Protein AF-A0AAD9ITV1-F1 (afdb_monomer)

Structure (mmCIF, N/CA/C/O backbone):
data_AF-A0AAD9ITV1-F1
#
_entry.id   AF-A0AAD9ITV1-F1
#
loop_
_atom_site.group_PDB
_atom_site.id
_atom_site.type_symbol
_atom_site.label_atom_id
_atom_site.label_alt_id
_atom_site.label_comp_id
_atom_site.label_asym_id
_atom_site.label_entity_id
_atom_site.label_seq_id
_atom_site.pdbx_PDB_ins_code
_atom_site.Cartn_x
_atom_site.Cartn_y
_atom_site.Cartn_z
_atom_site.occupancy
_atom_site.B_iso_or_equiv
_atom_site.auth_seq_id
_atom_site.auth_comp_id
_atom_site.auth_asym_id
_atom_site.auth_atom_id
_atom_site.pdbx_PDB_model_num
ATOM 1 N N . MET A 1 1 ? -26.800 6.366 21.618 1.00 55.34 1 MET A N 1
ATOM 2 C CA . MET A 1 1 ? -26.127 7.602 21.166 1.00 55.34 1 MET A CA 1
ATOM 3 C C . MET A 1 1 ? -24.604 7.485 21.135 1.00 55.34 1 MET A C 1
ATOM 5 O O . MET A 1 1 ? -24.101 7.307 20.043 1.00 55.34 1 MET A O 1
ATOM 9 N N . MET A 1 2 ? -23.843 7.473 22.246 1.00 54.88 2 MET A N 1
ATOM 10 C CA . MET A 1 2 ? -22.361 7.340 22.154 1.00 54.88 2 MET A CA 1
ATOM 11 C 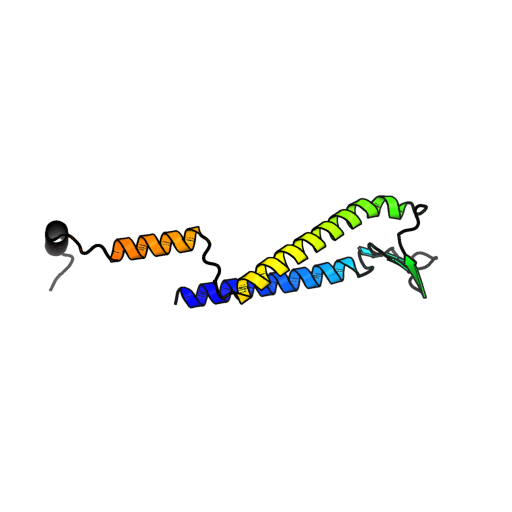C . MET A 1 2 ? -21.859 5.994 21.581 1.00 54.88 2 MET A C 1
ATOM 13 O O . MET A 1 2 ? -20.776 5.929 21.007 1.00 54.88 2 MET A O 1
ATOM 17 N N . ARG A 1 3 ? -22.630 4.908 21.725 1.00 60.66 3 ARG A N 1
ATOM 18 C CA . ARG A 1 3 ? -22.270 3.578 21.197 1.00 60.66 3 ARG A CA 1
ATOM 19 C C . ARG A 1 3 ? -22.352 3.517 19.664 1.00 60.66 3 ARG A C 1
ATOM 21 O O . ARG A 1 3 ? -21.511 2.880 19.040 1.00 60.66 3 ARG A O 1
ATOM 28 N N . ASP A 1 4 ? -23.307 4.234 19.080 1.00 68.38 4 ASP A N 1
ATOM 29 C CA . ASP A 1 4 ? -23.593 4.211 17.642 1.00 68.38 4 ASP A CA 1
ATOM 30 C C . ASP A 1 4 ? -22.543 5.013 16.859 1.00 68.38 4 ASP A C 1
ATOM 32 O O . ASP A 1 4 ? -22.056 4.571 15.823 1.00 68.38 4 ASP A O 1
ATOM 36 N N . THR A 1 5 ? -22.095 6.149 17.406 1.00 72.50 5 THR A N 1
ATOM 37 C CA . THR A 1 5 ? -21.046 6.982 16.794 1.00 72.50 5 THR A CA 1
ATOM 38 C C . THR A 1 5 ? -19.692 6.269 16.748 1.00 72.50 5 THR A C 1
ATOM 40 O O . THR A 1 5 ? -19.003 6.322 15.733 1.00 72.50 5 THR A O 1
ATOM 43 N N . ASN A 1 6 ? -19.327 5.547 17.813 1.00 70.44 6 ASN A N 1
ATOM 44 C CA . ASN A 1 6 ? -18.085 4.765 17.850 1.00 70.44 6 ASN A CA 1
ATOM 45 C C . ASN A 1 6 ? -18.111 3.590 16.866 1.00 70.44 6 ASN A C 1
ATOM 47 O O . ASN A 1 6 ? -17.089 3.267 16.266 1.00 70.44 6 ASN A O 1
ATOM 51 N N . LEU A 1 7 ? -19.274 2.961 16.676 1.00 74.75 7 LEU A N 1
ATOM 52 C CA . LEU A 1 7 ? -19.431 1.895 15.694 1.00 74.75 7 LEU A CA 1
ATOM 53 C C . LEU A 1 7 ? -19.199 2.433 14.275 1.00 74.75 7 LEU A C 1
ATOM 55 O O . LEU A 1 7 ? -18.398 1.868 13.535 1.00 74.75 7 LEU A O 1
ATOM 59 N N . ILE A 1 8 ? -19.829 3.559 13.932 1.00 79.12 8 ILE A N 1
ATOM 60 C CA . ILE A 1 8 ? -19.685 4.201 12.617 1.00 79.12 8 ILE A CA 1
ATOM 61 C C . ILE A 1 8 ? -18.226 4.592 12.342 1.00 79.12 8 ILE A C 1
ATOM 63 O O . ILE A 1 8 ? -17.725 4.315 11.256 1.00 79.12 8 ILE A O 1
ATOM 67 N N . LEU A 1 9 ? -17.529 5.178 13.323 1.00 80.38 9 LEU A N 1
ATOM 68 C CA . LEU A 1 9 ? -16.116 5.559 13.187 1.00 80.38 9 LEU A CA 1
ATOM 69 C C . LEU A 1 9 ? -15.187 4.351 12.976 1.00 80.38 9 LEU A C 1
ATOM 71 O O . LEU A 1 9 ? -14.248 4.425 12.185 1.00 80.38 9 LEU A O 1
ATOM 75 N N . ASN A 1 10 ? -15.450 3.226 13.645 1.00 78.75 10 ASN A N 1
ATOM 76 C CA . ASN A 1 10 ? -14.654 2.010 13.463 1.00 78.75 10 ASN A CA 1
ATOM 77 C C . ASN A 1 10 ? -14.864 1.398 12.074 1.00 78.75 10 ASN A C 1
ATOM 79 O O . ASN A 1 10 ? -13.897 1.000 11.426 1.00 78.75 10 ASN A O 1
ATOM 83 N N . TRP A 1 11 ? -16.110 1.360 11.594 1.00 80.81 11 TRP A N 1
ATOM 84 C CA . TRP A 1 11 ? -16.421 0.863 10.253 1.00 80.81 11 TRP A CA 1
ATOM 85 C C . TRP A 1 11 ? -15.856 1.757 9.152 1.00 80.81 11 TRP A C 1
ATOM 87 O O . TRP A 1 11 ? -15.297 1.243 8.186 1.00 80.81 11 TRP A O 1
ATOM 97 N N . SER A 1 12 ? -15.944 3.083 9.290 1.00 85.75 12 SER A N 1
ATOM 98 C CA . SER A 1 12 ? -15.371 3.998 8.299 1.00 85.75 12 SER A CA 1
ATOM 99 C C . SER A 1 12 ? -13.845 3.903 8.259 1.00 85.75 12 SER A C 1
ATOM 101 O O . SER A 1 12 ? -13.273 3.801 7.176 1.00 85.75 12 SER A O 1
ATOM 103 N N . SER A 1 13 ? -13.187 3.832 9.420 1.00 84.00 13 SER A N 1
ATOM 104 C CA . SER A 1 13 ? -11.742 3.593 9.512 1.00 84.00 13 SER A CA 1
ATOM 105 C C . SER A 1 13 ? -11.337 2.268 8.855 1.00 84.00 13 SER A C 1
ATOM 107 O O . SER A 1 13 ? -10.367 2.225 8.094 1.00 84.00 13 SER A O 1
ATOM 109 N N . TYR A 1 14 ? -12.104 1.197 9.088 1.00 81.94 14 TYR A N 1
ATOM 110 C CA . TYR A 1 14 ? -11.867 -0.107 8.468 1.00 81.94 14 TYR A CA 1
ATOM 111 C C . TYR A 1 14 ? -11.982 -0.054 6.941 1.00 81.94 14 TYR A C 1
ATOM 113 O O . TYR A 1 14 ? -11.102 -0.549 6.239 1.00 81.94 14 TYR A O 1
ATOM 121 N N . LEU A 1 15 ? -13.025 0.594 6.416 1.00 87.31 15 LEU A N 1
ATOM 122 C CA . LEU A 1 15 ? -13.212 0.762 4.974 1.00 87.31 15 LEU A CA 1
ATOM 123 C C . LEU A 1 15 ? -12.070 1.559 4.339 1.00 87.31 15 LEU A C 1
ATOM 125 O O . LEU A 1 15 ? -11.580 1.179 3.277 1.00 87.31 15 LEU A O 1
ATOM 129 N N . ILE A 1 16 ? -11.592 2.614 5.003 1.00 88.50 16 ILE A N 1
ATOM 130 C CA . ILE A 1 16 ? -10.432 3.383 4.537 1.00 88.50 16 ILE A CA 1
ATOM 131 C C . ILE A 1 16 ? -9.184 2.491 4.480 1.00 88.50 16 ILE A C 1
ATOM 133 O O . ILE A 1 16 ? -8.479 2.508 3.475 1.00 88.50 16 ILE A O 1
ATOM 137 N N . HIS A 1 17 ? -8.936 1.657 5.496 1.00 84.25 17 HIS A N 1
ATOM 138 C CA . HIS A 1 17 ? -7.812 0.713 5.477 1.00 84.25 17 HIS A CA 1
ATOM 139 C C . HIS A 1 17 ? -7.929 -0.313 4.342 1.00 84.25 17 HIS A C 1
ATOM 141 O O . HIS A 1 17 ? -6.931 -0.599 3.682 1.00 84.25 17 HIS A O 1
ATOM 147 N N . CYS A 1 18 ? -9.135 -0.822 4.068 1.00 87.44 18 CYS A N 1
ATOM 148 C CA . CYS A 1 18 ? -9.377 -1.716 2.933 1.00 87.44 18 CYS A CA 1
ATOM 149 C C . CYS A 1 18 ? -9.026 -1.035 1.605 1.00 87.44 18 CYS A C 1
ATOM 151 O O . CYS A 1 18 ? -8.325 -1.612 0.776 1.00 87.44 18 CYS A O 1
ATOM 153 N N . LEU A 1 19 ? -9.490 0.203 1.409 1.00 91.62 19 LEU A N 1
ATOM 154 C CA . LEU A 1 19 ? -9.231 0.968 0.190 1.00 91.62 19 LEU A CA 1
ATOM 155 C C . LEU A 1 19 ? -7.738 1.251 0.005 1.00 91.62 19 LEU A C 1
ATOM 157 O O . LEU A 1 19 ? -7.217 1.054 -1.091 1.00 91.6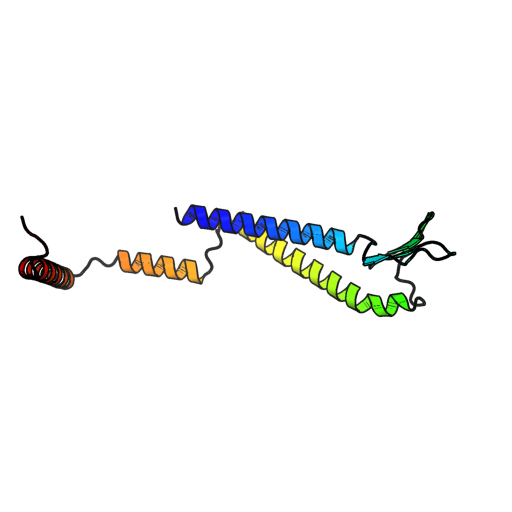2 19 LEU A O 1
ATOM 161 N N . VAL A 1 20 ? -7.040 1.649 1.072 1.00 89.56 20 VAL A N 1
ATOM 162 C CA . VAL A 1 20 ? -5.589 1.886 1.039 1.00 89.56 20 VAL A CA 1
ATOM 163 C C . VAL A 1 20 ? -4.836 0.606 0.680 1.00 89.56 20 VAL A C 1
ATOM 165 O O . VAL A 1 20 ? -3.954 0.650 -0.174 1.00 89.56 20 VAL A O 1
ATOM 168 N N . LEU A 1 21 ? -5.205 -0.538 1.265 1.00 88.88 21 LEU A N 1
ATOM 169 C CA . LEU A 1 21 ? -4.587 -1.826 0.946 1.00 88.88 21 LEU A CA 1
ATOM 170 C C . LEU A 1 21 ? -4.772 -2.188 -0.534 1.00 88.88 21 LEU A C 1
ATOM 172 O O . LEU A 1 21 ? -3.808 -2.556 -1.202 1.00 88.88 21 LEU A O 1
ATOM 176 N N . VAL A 1 22 ? -5.991 -2.041 -1.060 1.00 90.94 22 VAL A N 1
ATOM 177 C CA . VAL A 1 22 ? -6.294 -2.304 -2.474 1.00 90.94 22 VAL A CA 1
ATOM 178 C C . VAL A 1 22 ? -5.473 -1.385 -3.379 1.00 90.94 22 VAL A C 1
ATOM 180 O O . VAL A 1 22 ? -4.810 -1.867 -4.295 1.00 90.94 22 VAL A O 1
ATOM 183 N N . MET A 1 23 ? -5.447 -0.080 -3.101 1.00 90.12 23 MET A N 1
ATOM 184 C CA . MET A 1 23 ? -4.651 0.883 -3.869 1.00 90.12 23 MET A CA 1
ATOM 185 C C . MET A 1 23 ? -3.152 0.573 -3.830 1.00 90.12 23 MET A C 1
ATOM 187 O O . MET A 1 23 ? -2.473 0.708 -4.848 1.00 90.12 23 MET A O 1
ATOM 191 N N . LEU A 1 24 ? -2.635 0.123 -2.686 1.00 88.50 24 LEU A N 1
ATOM 192 C CA . LEU A 1 24 ? -1.228 -0.228 -2.529 1.00 88.50 24 LEU A CA 1
ATOM 193 C C . LEU A 1 24 ? -0.875 -1.492 -3.322 1.00 88.50 24 LEU A C 1
ATOM 195 O O . LEU A 1 24 ? 0.159 -1.508 -3.983 1.00 88.50 24 LEU A O 1
ATOM 199 N N . ILE A 1 25 ? -1.752 -2.502 -3.340 1.00 89.50 25 ILE A N 1
ATOM 200 C CA . ILE A 1 25 ? -1.591 -3.696 -4.186 1.00 89.50 25 ILE A CA 1
ATOM 201 C C . ILE A 1 25 ? -1.618 -3.318 -5.671 1.00 89.50 25 ILE A C 1
ATOM 203 O O . ILE A 1 25 ? -0.743 -3.738 -6.426 1.00 89.50 25 ILE A O 1
ATOM 207 N N . PHE A 1 26 ? -2.577 -2.489 -6.096 1.00 89.31 26 PHE A N 1
ATOM 208 C CA . PHE A 1 26 ? -2.634 -2.010 -7.479 1.00 89.31 26 PHE A CA 1
ATOM 209 C C . PHE A 1 26 ? -1.363 -1.251 -7.866 1.00 89.31 26 PHE A C 1
ATOM 211 O O . PHE A 1 26 ? -0.769 -1.552 -8.898 1.00 89.31 26 PHE A O 1
ATOM 218 N N . SER A 1 27 ? -0.910 -0.318 -7.028 1.00 87.50 27 SER A N 1
ATOM 219 C CA . SER A 1 27 ? 0.325 0.434 -7.261 1.00 87.50 27 SER A CA 1
ATOM 220 C C . SER A 1 27 ? 1.548 -0.488 -7.326 1.00 87.50 27 SER A C 1
ATOM 222 O O . SER A 1 27 ? 2.382 -0.348 -8.214 1.00 87.50 27 SER A O 1
ATOM 224 N N . PHE A 1 28 ? 1.630 -1.491 -6.449 1.00 86.81 28 PHE A N 1
ATOM 225 C CA . PHE A 1 28 ? 2.722 -2.463 -6.433 1.00 86.81 28 PHE A CA 1
ATOM 226 C C . PHE A 1 28 ? 2.791 -3.312 -7.710 1.00 86.81 28 PHE A C 1
ATOM 228 O O . PHE A 1 28 ? 3.885 -3.578 -8.202 1.00 86.81 28 PHE A O 1
ATOM 235 N N . CYS A 1 29 ? 1.643 -3.732 -8.249 1.00 84.81 29 CYS A N 1
ATOM 236 C CA . CYS A 1 29 ? 1.575 -4.623 -9.409 1.00 84.81 29 CYS A CA 1
ATOM 237 C C . CYS A 1 29 ? 1.633 -3.892 -10.757 1.00 84.81 29 CYS A C 1
ATOM 239 O O . CYS A 1 29 ? 2.041 -4.484 -11.756 1.00 84.81 29 CYS A O 1
ATOM 241 N N . MET A 1 30 ? 1.191 -2.635 -10.815 1.00 82.56 30 MET A N 1
ATOM 242 C CA . MET A 1 30 ? 1.020 -1.933 -12.083 1.00 82.56 30 MET A CA 1
ATOM 243 C C . MET A 1 30 ? 2.322 -1.306 -12.598 1.00 82.56 30 MET A C 1
ATOM 245 O O . MET A 1 30 ? 3.057 -0.676 -11.833 1.00 82.56 30 MET A O 1
ATOM 249 N N . PRO A 1 31 ? 2.601 -1.393 -13.911 1.00 73.00 31 PRO A N 1
ATOM 250 C CA . PRO A 1 31 ? 3.843 -0.901 -14.482 1.00 73.00 31 PRO A CA 1
ATOM 251 C C . PRO A 1 31 ? 3.838 0.599 -14.816 1.00 73.00 31 PRO A C 1
ATOM 253 O O . PRO A 1 31 ? 4.470 0.981 -15.783 1.00 73.00 31 PRO A O 1
ATOM 256 N N . TYR A 1 32 ? 3.153 1.459 -14.052 1.00 78.50 32 TYR A N 1
ATOM 257 C CA . TYR A 1 32 ? 3.001 2.898 -14.364 1.00 78.50 32 TYR A CA 1
ATOM 258 C C . TYR A 1 32 ? 3.829 3.826 -13.464 1.00 78.50 32 TYR A C 1
ATOM 260 O O . TYR A 1 32 ? 3.469 4.981 -13.254 1.00 78.50 32 TYR A O 1
ATOM 268 N N . TRP A 1 33 ? 4.921 3.322 -12.893 1.00 79.50 33 TRP A N 1
ATOM 269 C CA . TRP A 1 33 ? 5.781 4.114 -12.006 1.00 79.50 33 TRP A CA 1
ATOM 270 C C . TRP A 1 33 ? 6.615 5.132 -12.772 1.00 79.50 33 TRP A C 1
ATOM 272 O O . TRP A 1 33 ? 6.953 6.190 -12.247 1.00 79.50 33 TRP A O 1
ATOM 282 N N . TYR A 1 34 ? 6.948 4.794 -14.011 1.00 77.69 34 TYR A N 1
ATOM 283 C CA . TYR A 1 34 ? 7.722 5.617 -14.910 1.00 77.69 34 TYR A CA 1
ATOM 284 C C . TYR A 1 34 ? 7.221 5.411 -16.337 1.00 77.69 34 TYR A C 1
ATOM 286 O O . TYR A 1 34 ? 6.994 4.281 -16.765 1.00 77.69 34 TYR A O 1
ATOM 294 N N . ILE A 1 35 ? 7.047 6.507 -17.065 1.00 77.94 35 ILE A N 1
ATOM 295 C CA . ILE A 1 35 ? 6.709 6.506 -18.486 1.00 77.94 35 ILE A CA 1
ATOM 296 C C . ILE A 1 35 ? 7.783 7.353 -19.163 1.00 77.94 35 ILE A C 1
ATOM 298 O O . ILE A 1 35 ? 7.963 8.511 -18.782 1.00 77.94 35 ILE A O 1
ATOM 302 N N . SER A 1 36 ? 8.526 6.778 -20.109 1.00 75.69 36 SER A N 1
ATOM 303 C CA . SER A 1 36 ? 9.480 7.544 -20.909 1.00 75.69 36 SER A CA 1
ATOM 304 C C . SER A 1 36 ? 8.751 8.321 -22.005 1.00 75.69 36 SER A C 1
ATOM 306 O O . SER A 1 36 ? 7.702 7.906 -22.506 1.00 75.69 36 SER A O 1
ATOM 308 N N . GLU A 1 37 ? 9.301 9.480 -22.370 1.00 68.38 37 GLU A N 1
ATOM 309 C CA . GLU A 1 37 ? 8.827 10.228 -23.532 1.00 68.38 37 GLU A CA 1
ATOM 310 C C . GLU A 1 37 ? 8.998 9.382 -24.801 1.00 68.38 37 GLU A C 1
ATOM 312 O O . GLU A 1 37 ? 9.943 8.597 -24.908 1.00 68.38 37 GLU A O 1
ATOM 317 N N . LEU A 1 38 ? 8.073 9.530 -25.757 1.00 59.50 38 LEU A N 1
ATOM 318 C CA . LEU A 1 38 ? 8.124 8.822 -27.036 1.00 59.50 38 LEU A CA 1
ATOM 319 C C . LEU A 1 38 ? 9.426 9.187 -27.768 1.00 59.50 38 LEU A C 1
ATOM 321 O O . LEU A 1 38 ? 9.527 10.243 -28.393 1.00 59.50 38 LEU A O 1
ATOM 325 N N . SER A 1 39 ? 10.428 8.317 -27.685 1.00 60.03 39 SER A N 1
ATOM 326 C CA . SER A 1 39 ? 11.621 8.391 -28.517 1.00 60.03 39 SER A CA 1
ATOM 327 C C . SER A 1 39 ? 11.369 7.678 -29.848 1.00 60.03 39 SER A C 1
ATOM 329 O O . SER A 1 39 ? 10.367 6.982 -30.033 1.00 60.03 39 SER A O 1
ATOM 331 N N . VAL A 1 40 ? 12.300 7.844 -30.789 1.00 56.84 40 VAL A N 1
ATOM 332 C CA . VAL A 1 40 ? 12.284 7.174 -32.103 1.00 56.84 40 VAL A CA 1
ATOM 333 C C . VAL A 1 40 ? 12.255 5.636 -31.963 1.00 56.84 40 VAL A C 1
ATOM 335 O O . VAL A 1 40 ? 11.773 4.957 -32.864 1.00 56.84 40 VAL A O 1
ATOM 338 N N . ASP A 1 41 ? 12.671 5.106 -30.806 1.00 61.19 41 ASP A N 1
ATOM 339 C CA . ASP A 1 41 ? 12.700 3.674 -30.470 1.00 61.19 41 ASP A CA 1
ATOM 340 C C . ASP A 1 41 ? 11.412 3.163 -29.780 1.00 61.19 41 ASP A C 1
ATOM 342 O O . ASP A 1 41 ? 11.309 1.985 -29.434 1.00 61.19 41 ASP A O 1
ATOM 346 N N . GLY A 1 42 ? 10.403 4.027 -29.613 1.00 66.38 42 GLY A N 1
ATOM 347 C CA . GLY A 1 42 ? 9.139 3.714 -28.944 1.00 66.38 42 GLY A CA 1
ATOM 348 C C . GLY A 1 42 ? 9.182 3.980 -27.436 1.00 66.38 42 GLY A C 1
ATOM 349 O O . GLY A 1 42 ? 10.187 3.758 -26.767 1.00 66.38 42 GLY A O 1
ATOM 350 N N . GLY A 1 43 ? 8.072 4.481 -26.884 1.00 75.62 43 GLY A N 1
ATOM 351 C CA . GLY A 1 43 ? 7.964 4.758 -25.448 1.00 75.62 43 GLY A CA 1
ATOM 352 C C . GLY A 1 43 ? 8.102 3.494 -24.590 1.00 75.62 43 GLY A C 1
ATOM 353 O O . GLY A 1 43 ? 7.766 2.386 -25.015 1.00 75.62 43 GLY A O 1
ATOM 354 N N . GLU A 1 44 ? 8.553 3.665 -23.354 1.00 80.12 44 GLU A N 1
ATOM 355 C CA . GLU A 1 44 ? 8.662 2.617 -22.342 1.00 80.12 44 GLU A CA 1
ATOM 356 C C . GLU A 1 44 ? 7.781 2.958 -21.143 1.00 80.12 44 GLU A C 1
ATOM 358 O O . GLU A 1 44 ? 7.712 4.101 -20.691 1.00 80.12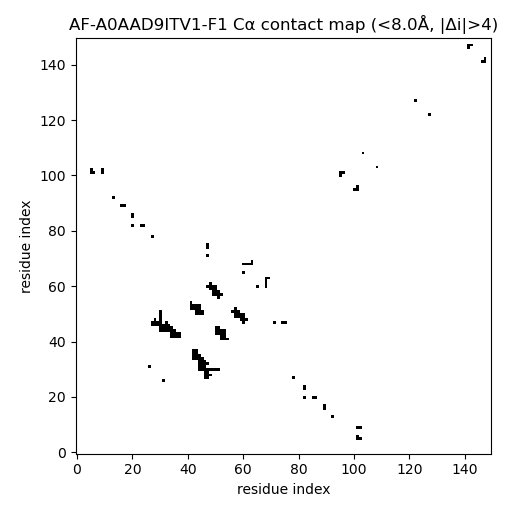 44 GLU A O 1
ATOM 363 N N . ILE A 1 45 ? 7.117 1.943 -20.600 1.00 83.50 45 ILE A N 1
ATOM 364 C CA . ILE A 1 45 ? 6.320 2.031 -19.382 1.00 83.50 45 ILE A CA 1
ATOM 365 C C . ILE A 1 45 ? 6.931 1.053 -18.381 1.00 83.50 45 ILE A C 1
ATOM 367 O O . ILE A 1 45 ? 6.948 -0.157 -18.613 1.00 83.50 45 ILE A O 1
ATOM 371 N N . ALA A 1 46 ? 7.489 1.570 -17.292 1.00 81.44 46 ALA A N 1
ATOM 372 C CA . ALA A 1 46 ? 8.194 0.785 -16.291 1.00 81.44 46 ALA A CA 1
ATOM 373 C C . ALA A 1 46 ? 7.504 0.849 -14.924 1.00 81.44 46 ALA A C 1
ATOM 375 O O . ALA A 1 46 ? 7.122 1.907 -14.422 1.00 81.44 46 ALA A O 1
ATOM 376 N N . GLY A 1 47 ? 7.380 -0.320 -14.303 1.00 83.25 47 GLY A N 1
ATOM 377 C CA . GLY A 1 47 ? 6.972 -0.514 -12.918 1.00 83.25 47 GLY A CA 1
ATOM 378 C C . GLY A 1 47 ? 8.113 -0.939 -12.019 1.00 83.25 47 GLY A C 1
ATOM 379 O O . GLY A 1 47 ? 9.271 -1.003 -12.426 1.00 83.25 47 GLY A O 1
ATOM 380 N N . LEU A 1 48 ? 7.750 -1.338 -10.798 1.00 81.88 48 LEU A N 1
ATOM 381 C CA . LEU A 1 48 ? 8.692 -1.982 -9.888 1.00 81.88 48 LEU A CA 1
ATOM 382 C C . LEU A 1 48 ? 9.212 -3.306 -10.451 1.00 81.88 48 LEU A C 1
ATOM 384 O O . LEU A 1 48 ? 10.406 -3.565 -10.374 1.00 81.88 48 LEU A O 1
ATOM 388 N N . TRP A 1 49 ? 8.330 -4.151 -10.982 1.00 84.38 49 TRP A N 1
ATOM 389 C CA . TRP A 1 49 ? 8.649 -5.556 -11.278 1.00 84.38 49 TRP A CA 1
ATOM 390 C C . TRP A 1 49 ? 8.817 -5.846 -12.769 1.00 84.38 49 TRP A C 1
ATOM 392 O O . TRP A 1 49 ? 9.524 -6.783 -13.135 1.00 84.38 49 TRP A O 1
ATOM 402 N N . ALA A 1 50 ? 8.200 -5.039 -13.630 1.00 83.69 50 ALA A N 1
ATOM 403 C CA . ALA A 1 50 ? 8.198 -5.229 -15.073 1.00 83.69 50 ALA A CA 1
ATOM 404 C C . ALA A 1 50 ? 8.361 -3.896 -15.808 1.00 83.69 50 ALA A C 1
ATOM 406 O O . ALA A 1 50 ? 7.892 -2.861 -15.341 1.00 83.69 50 ALA A O 1
ATOM 407 N N . ARG A 1 51 ? 8.991 -3.949 -16.978 1.00 82.31 51 ARG A N 1
ATOM 408 C CA . ARG A 1 51 ? 9.062 -2.867 -17.963 1.00 82.31 51 ARG A CA 1
ATOM 409 C C . ARG A 1 51 ? 8.425 -3.325 -19.264 1.00 82.31 51 ARG A C 1
ATOM 411 O O . ARG A 1 51 ? 8.580 -4.484 -19.635 1.00 82.31 51 ARG A O 1
ATOM 418 N N . CYS A 1 52 ? 7.725 -2.440 -19.948 1.00 83.69 52 CYS A N 1
ATOM 419 C CA . CYS A 1 52 ? 6.977 -2.729 -21.161 1.00 83.69 52 CYS A CA 1
ATOM 420 C C . CYS A 1 52 ? 7.292 -1.685 -22.230 1.00 83.69 52 CYS A C 1
ATOM 422 O O . CYS A 1 52 ? 7.171 -0.492 -21.973 1.00 83.69 52 CYS A O 1
ATOM 424 N N . HIS A 1 53 ? 7.638 -2.127 -23.438 1.00 84.38 53 HIS A N 1
ATOM 425 C CA . HIS A 1 53 ? 7.691 -1.238 -24.598 1.00 84.38 53 HIS A CA 1
ATOM 426 C C . HIS A 1 53 ? 6.290 -1.020 -25.167 1.00 84.38 53 HIS A C 1
ATOM 428 O O . HIS A 1 53 ? 5.510 -1.971 -25.321 1.00 84.38 53 HIS A O 1
ATOM 434 N N . VAL A 1 54 ? 5.997 0.226 -25.534 1.00 75.31 54 VAL A N 1
ATOM 435 C CA . VAL A 1 54 ? 4.807 0.611 -26.294 1.00 75.31 54 VAL A CA 1
ATOM 436 C C . VAL A 1 54 ? 4.920 -0.027 -27.682 1.00 75.31 54 VAL A C 1
ATOM 438 O O . VAL A 1 54 ? 5.617 0.483 -28.550 1.00 75.31 54 VAL A O 1
ATOM 441 N N . GLY A 1 55 ? 4.287 -1.190 -27.872 1.00 71.25 55 GLY A N 1
ATOM 442 C CA . GLY A 1 55 ? 4.367 -1.942 -29.131 1.00 71.25 55 GLY A CA 1
ATOM 443 C C . GLY A 1 55 ? 4.552 -3.457 -29.015 1.00 71.25 55 GLY A C 1
ATOM 444 O O . GLY A 1 55 ? 4.447 -4.124 -30.039 1.00 71.25 55 GLY A O 1
ATOM 445 N N . GLY A 1 56 ? 4.744 -4.033 -27.816 1.00 66.50 56 GLY A N 1
ATOM 446 C CA . GLY A 1 56 ? 4.376 -5.450 -27.634 1.00 66.50 56 GLY A CA 1
ATOM 447 C C . GLY A 1 56 ? 5.244 -6.358 -26.767 1.00 66.50 56 GLY A C 1
ATOM 448 O O . GLY A 1 56 ? 4.953 -7.550 -26.724 1.00 66.50 56 GLY A O 1
ATOM 449 N N . SER A 1 57 ? 6.261 -5.875 -26.048 1.00 79.88 57 SER A N 1
ATOM 450 C CA . SER A 1 57 ? 7.005 -6.760 -25.135 1.00 79.88 57 SER A CA 1
ATOM 451 C C . SER A 1 57 ? 7.188 -6.174 -23.745 1.00 79.88 57 SER A C 1
ATOM 453 O O . SER A 1 57 ? 7.717 -5.071 -23.601 1.00 79.88 57 SER A O 1
ATOM 455 N N . CYS A 1 58 ? 6.808 -6.960 -22.735 1.00 82.62 58 CYS A N 1
ATOM 456 C CA . CYS A 1 58 ? 7.125 -6.716 -21.335 1.00 82.62 58 CYS A CA 1
ATOM 457 C C . CYS A 1 58 ? 8.231 -7.669 -20.863 1.00 82.62 58 CYS A C 1
ATOM 459 O O . CYS A 1 58 ? 8.250 -8.840 -21.241 1.00 82.62 58 CYS A O 1
ATOM 461 N N . ARG A 1 59 ? 9.150 -7.175 -20.031 1.00 83.06 59 ARG A N 1
ATOM 462 C CA . ARG A 1 59 ? 10.252 -7.939 -19.432 1.00 83.06 59 ARG A CA 1
ATOM 463 C C . ARG A 1 59 ? 10.369 -7.635 -17.933 1.00 83.06 59 ARG A C 1
ATOM 465 O O . ARG A 1 59 ? 10.082 -6.506 -17.532 1.00 83.06 59 ARG A O 1
ATOM 472 N N . PRO A 1 60 ? 10.786 -8.600 -17.09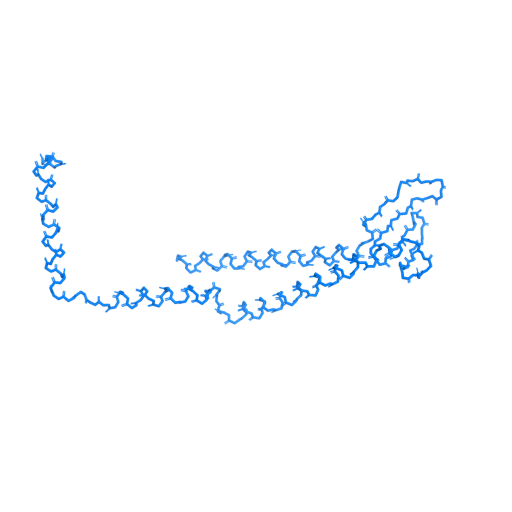9 1.00 82.00 60 PRO A N 1
ATOM 473 C CA . PRO A 1 60 ? 11.009 -8.366 -15.674 1.00 82.00 60 PRO A CA 1
ATOM 474 C C . PRO A 1 60 ? 12.209 -7.434 -15.426 1.00 82.00 60 PRO A C 1
ATOM 476 O O . PRO A 1 60 ? 13.169 -7.431 -16.189 1.00 82.00 60 PRO A O 1
ATOM 479 N N . VAL A 1 61 ? 12.177 -6.665 -14.333 1.00 75.94 61 VAL A N 1
ATOM 480 C CA . VAL A 1 61 ? 13.232 -5.694 -13.940 1.00 75.94 61 VAL A CA 1
ATOM 481 C C . VAL A 1 61 ? 14.333 -6.352 -13.076 1.00 75.94 61 VAL A C 1
ATOM 483 O O . VAL A 1 61 ? 15.146 -5.687 -12.439 1.00 75.94 61 VAL A O 1
ATOM 486 N N . HIS A 1 62 ? 14.373 -7.685 -13.016 1.00 66.69 62 HIS A N 1
ATOM 487 C CA . HIS A 1 62 ? 15.287 -8.442 -12.146 1.00 66.69 62 HIS A CA 1
ATOM 488 C C . HIS A 1 62 ? 16.661 -8.726 -12.747 1.00 66.69 62 HIS A C 1
ATOM 490 O O . HIS A 1 62 ? 17.531 -9.223 -12.031 1.00 66.69 62 HIS A O 1
ATOM 496 N N . ASP A 1 63 ? 16.877 -8.384 -14.017 1.00 59.56 63 ASP A N 1
ATOM 497 C CA . ASP A 1 63 ? 18.175 -8.563 -14.651 1.00 59.56 63 ASP A CA 1
ATOM 498 C C . ASP A 1 63 ? 19.203 -7.631 -13.998 1.00 59.56 63 ASP A C 1
ATOM 500 O O . ASP A 1 63 ? 19.155 -6.406 -14.105 1.00 59.56 63 ASP A O 1
ATOM 504 N N . THR A 1 64 ? 20.154 -8.238 -13.289 1.00 54.53 64 THR A N 1
ATOM 505 C CA . THR A 1 64 ? 21.199 -7.579 -12.489 1.00 54.53 64 THR A CA 1
ATOM 506 C C . THR A 1 64 ? 22.149 -6.698 -13.300 1.00 54.53 64 THR A C 1
ATOM 508 O O . THR A 1 64 ? 22.938 -5.961 -12.712 1.00 54.53 64 THR A O 1
ATOM 511 N N . LEU A 1 65 ? 22.063 -6.758 -14.629 1.00 57.50 65 LEU A N 1
ATOM 512 C CA . LEU A 1 65 ? 22.846 -5.967 -15.574 1.00 57.50 65 LEU A CA 1
ATOM 513 C C . LEU A 1 65 ? 22.173 -4.648 -15.978 1.00 57.50 65 LEU A C 1
ATOM 515 O O . LEU A 1 65 ? 22.831 -3.812 -16.592 1.00 57.50 65 LEU A O 1
ATOM 519 N N . ASP A 1 66 ? 20.904 -4.422 -15.622 1.00 63.88 66 ASP A N 1
ATOM 520 C CA . ASP A 1 66 ? 20.228 -3.168 -15.949 1.00 63.88 66 ASP A CA 1
ATOM 521 C C . ASP A 1 66 ? 20.577 -2.070 -14.927 1.00 63.88 66 ASP A C 1
ATOM 523 O O . ASP A 1 66 ? 20.273 -2.224 -13.737 1.00 63.88 66 ASP A O 1
ATOM 527 N N . PRO A 1 67 ? 21.143 -0.919 -15.339 1.00 62.16 67 PRO A N 1
ATOM 528 C CA . PRO A 1 67 ? 21.488 0.175 -14.424 1.00 62.16 67 PRO A CA 1
ATOM 529 C C . PRO A 1 67 ? 20.259 0.766 -13.714 1.00 62.16 67 PRO A C 1
ATOM 531 O O . PRO A 1 67 ? 20.368 1.322 -12.618 1.00 62.16 67 PRO A O 1
ATOM 534 N N . MET A 1 68 ? 19.071 0.607 -14.305 1.00 63.31 68 MET A N 1
ATOM 535 C CA . MET A 1 68 ? 17.796 0.992 -13.701 1.00 63.31 68 MET A CA 1
ATOM 536 C C . MET A 1 68 ? 17.402 0.068 -12.533 1.00 63.31 68 MET A C 1
ATOM 538 O O . MET A 1 68 ? 16.860 0.544 -11.533 1.00 63.31 68 MET A O 1
ATOM 542 N N . SER A 1 69 ? 17.747 -1.226 -12.598 1.00 65.62 69 SER A N 1
ATOM 543 C CA . SER A 1 69 ? 17.418 -2.211 -11.553 1.00 65.62 69 SER A CA 1
ATOM 544 C C . SER A 1 69 ? 18.071 -1.865 -10.208 1.00 65.62 69 SER A C 1
ATOM 546 O O . SER A 1 69 ? 17.450 -1.996 -9.154 1.00 65.62 69 SER A O 1
ATOM 548 N N . VAL A 1 70 ? 19.302 -1.342 -10.231 1.00 66.81 70 VAL A N 1
ATOM 549 C CA . VAL A 1 70 ? 20.060 -0.973 -9.024 1.00 66.81 70 VAL A CA 1
ATOM 550 C C . VAL A 1 70 ? 19.376 0.164 -8.262 1.00 66.81 70 VAL A C 1
ATOM 552 O O . VAL A 1 70 ? 19.324 0.132 -7.034 1.00 66.81 70 VAL A O 1
ATOM 555 N N . LYS A 1 71 ? 18.796 1.135 -8.978 1.00 74.00 71 LYS A N 1
ATOM 556 C CA . LYS A 1 71 ? 18.069 2.263 -8.374 1.00 74.00 71 LYS A CA 1
ATOM 557 C C . LYS A 1 71 ? 16.685 1.863 -7.851 1.00 74.00 71 LYS A C 1
ATOM 559 O O . LYS A 1 71 ? 16.205 2.477 -6.903 1.00 74.00 71 LYS A O 1
ATOM 564 N N . LEU A 1 72 ? 16.063 0.830 -8.427 1.00 77.88 72 LEU A N 1
ATOM 565 C CA . LEU A 1 72 ? 14.726 0.369 -8.033 1.00 77.88 72 LEU A CA 1
ATOM 566 C C . LEU A 1 72 ? 14.712 -0.563 -6.814 1.00 77.88 72 LEU A C 1
ATOM 568 O O . LEU A 1 72 ? 13.725 -0.570 -6.083 1.00 77.88 72 LEU A O 1
ATOM 572 N N . LYS A 1 73 ? 15.787 -1.316 -6.553 1.00 82.56 73 LYS A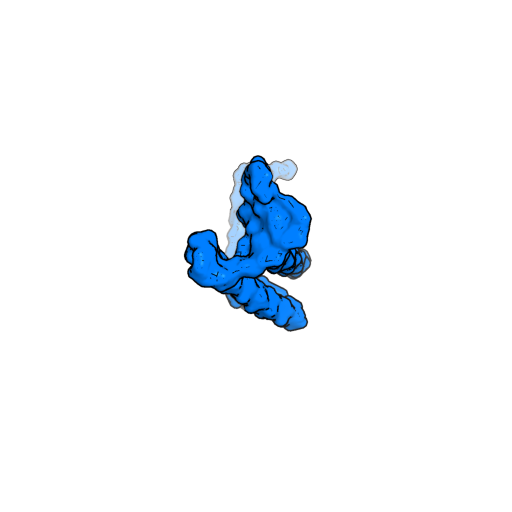 N 1
ATOM 573 C CA . LYS A 1 73 ? 15.892 -2.239 -5.403 1.00 82.56 73 LYS A CA 1
ATOM 574 C C . LYS A 1 73 ? 15.463 -1.652 -4.045 1.00 82.56 73 LYS A C 1
ATOM 576 O O . LYS A 1 73 ? 14.669 -2.302 -3.364 1.00 82.56 73 LYS A O 1
ATOM 581 N N . PRO A 1 74 ? 15.927 -0.458 -3.615 1.00 84.12 74 PRO A N 1
ATOM 582 C CA . PRO A 1 74 ? 15.493 0.104 -2.334 1.00 84.12 74 PRO A CA 1
ATOM 583 C C . PRO A 1 74 ? 13.993 0.427 -2.316 1.00 84.12 74 PRO A C 1
ATOM 585 O O . PRO A 1 74 ? 13.332 0.212 -1.302 1.00 84.12 74 PRO A O 1
ATOM 588 N N . VAL A 1 75 ? 13.437 0.881 -3.443 1.00 85.62 75 VAL A N 1
ATOM 589 C CA . VAL A 1 75 ? 12.002 1.170 -3.577 1.00 85.62 75 VAL A CA 1
ATOM 590 C C . VAL A 1 75 ? 11.186 -0.123 -3.537 1.00 85.62 75 VAL A C 1
ATOM 592 O O . VAL A 1 75 ? 10.192 -0.190 -2.819 1.00 85.62 75 VAL A O 1
ATOM 595 N N . GLN A 1 76 ? 11.633 -1.174 -4.230 1.00 86.38 76 GLN A N 1
ATOM 596 C CA . GLN A 1 76 ? 11.020 -2.505 -4.168 1.00 86.38 76 GLN A CA 1
ATOM 597 C C . GLN A 1 76 ? 10.987 -3.045 -2.736 1.00 86.38 76 GLN A C 1
ATOM 599 O O . GLN A 1 76 ? 9.946 -3.527 -2.288 1.00 86.38 76 GLN A O 1
ATOM 604 N N . ALA A 1 77 ? 12.095 -2.927 -1.998 1.00 87.44 77 ALA A N 1
ATOM 605 C CA . ALA A 1 77 ? 12.173 -3.364 -0.609 1.00 87.44 77 ALA A CA 1
ATOM 606 C C . ALA A 1 77 ? 11.205 -2.580 0.291 1.00 87.44 77 ALA A C 1
ATOM 608 O O . ALA A 1 77 ? 10.443 -3.187 1.044 1.00 87.44 77 ALA A O 1
ATOM 609 N N . LEU A 1 78 ? 11.184 -1.248 0.175 1.00 88.88 78 LEU A N 1
ATOM 610 C CA . LEU A 1 78 ? 10.307 -0.396 0.976 1.00 88.88 78 LEU A CA 1
ATOM 611 C C . LEU A 1 78 ? 8.828 -0.686 0.691 1.00 88.88 78 LEU A C 1
ATOM 613 O O . LEU A 1 78 ? 8.060 -0.896 1.622 1.00 88.88 78 LEU A O 1
ATOM 617 N N . MET A 1 79 ? 8.444 -0.781 -0.584 1.00 87.56 79 MET A N 1
ATOM 618 C CA . MET A 1 79 ? 7.067 -1.081 -0.986 1.00 87.56 79 MET A CA 1
ATOM 619 C C . MET A 1 79 ? 6.620 -2.470 -0.524 1.00 87.56 79 MET A C 1
ATOM 621 O O . MET A 1 79 ? 5.490 -2.632 -0.064 1.00 87.56 79 MET A O 1
ATOM 625 N N . THR A 1 80 ? 7.515 -3.460 -0.578 1.00 89.06 80 THR A N 1
ATOM 626 C CA . THR A 1 80 ? 7.242 -4.811 -0.068 1.00 89.06 80 THR A CA 1
ATOM 627 C C . THR A 1 80 ? 7.032 -4.793 1.447 1.00 89.06 80 THR A C 1
ATOM 629 O O . THR A 1 80 ? 6.062 -5.364 1.940 1.00 89.06 80 THR A O 1
ATOM 632 N N . LEU A 1 81 ? 7.889 -4.090 2.196 1.00 91.25 81 LEU A N 1
ATOM 633 C CA . LEU A 1 81 ? 7.736 -3.931 3.646 1.00 91.25 81 LEU A CA 1
ATOM 634 C C . LEU A 1 81 ? 6.435 -3.203 4.006 1.00 91.25 81 LEU A C 1
ATOM 636 O O . LEU A 1 81 ? 5.718 -3.645 4.903 1.00 91.25 81 LEU A O 1
ATOM 640 N N . SER A 1 82 ? 6.095 -2.129 3.290 1.00 88.94 82 SER A N 1
ATOM 641 C CA . SER A 1 82 ? 4.839 -1.401 3.484 1.00 88.94 82 SER A CA 1
ATOM 642 C C . SER A 1 82 ? 3.618 -2.288 3.236 1.00 88.94 82 SER A C 1
ATOM 644 O O . SER A 1 82 ? 2.678 -2.255 4.030 1.00 88.94 82 SER A O 1
ATOM 646 N N . LEU A 1 83 ? 3.643 -3.122 2.191 1.00 89.06 83 LEU A N 1
ATOM 647 C CA . LEU A 1 83 ? 2.570 -4.074 1.902 1.00 89.06 83 LEU A CA 1
ATOM 648 C C . LEU A 1 83 ? 2.420 -5.114 3.020 1.00 89.06 83 LEU A C 1
ATOM 650 O O . LEU A 1 83 ? 1.307 -5.352 3.485 1.00 89.06 83 LEU A O 1
ATOM 654 N N . ILE A 1 84 ? 3.530 -5.689 3.495 1.00 91.81 84 ILE A N 1
ATOM 655 C CA . ILE A 1 84 ? 3.523 -6.661 4.598 1.00 91.81 84 ILE A CA 1
ATOM 656 C C . ILE A 1 84 ? 2.931 -6.034 5.863 1.00 91.81 84 ILE A C 1
ATOM 658 O O . ILE A 1 84 ? 2.038 -6.616 6.476 1.00 91.81 84 ILE A O 1
ATOM 662 N N . LEU A 1 85 ? 3.381 -4.834 6.240 1.00 90.19 85 LEU A N 1
ATOM 663 C CA . LEU A 1 85 ? 2.859 -4.133 7.414 1.00 90.19 85 LEU A CA 1
ATOM 664 C C . LEU A 1 85 ? 1.359 -3.849 7.283 1.00 90.19 85 LEU A C 1
ATOM 666 O O . LEU A 1 85 ? 0.620 -4.051 8.244 1.00 90.19 85 LEU A O 1
ATOM 670 N N . CYS A 1 86 ? 0.900 -3.437 6.099 1.00 88.56 86 CYS A N 1
ATOM 671 C CA . CYS A 1 86 ? -0.512 -3.171 5.834 1.00 88.56 86 CYS A CA 1
ATOM 672 C C . CYS A 1 86 ? -1.370 -4.448 5.914 1.00 88.56 86 CYS A C 1
ATOM 674 O O . CYS A 1 86 ? -2.463 -4.429 6.476 1.00 88.56 86 CYS A O 1
ATOM 676 N N . LEU A 1 87 ? -0.862 -5.584 5.425 1.00 89.44 87 LEU A N 1
ATOM 677 C CA . LEU A 1 87 ? -1.536 -6.882 5.541 1.00 89.44 87 LEU A CA 1
ATOM 678 C C . LEU A 1 87 ? -1.630 -7.354 6.995 1.00 89.44 87 LEU A C 1
ATOM 680 O O . LEU A 1 87 ? -2.682 -7.832 7.421 1.00 89.44 87 LEU A O 1
ATOM 684 N N . VAL A 1 88 ? -0.554 -7.195 7.770 1.00 89.56 88 VAL A N 1
ATOM 685 C CA . VAL A 1 88 ? -0.538 -7.560 9.192 1.00 89.56 88 VAL A CA 1
ATOM 686 C C . VAL A 1 88 ? -1.533 -6.707 9.976 1.00 89.56 88 VAL A C 1
ATOM 688 O O . VAL A 1 88 ? -2.335 -7.252 10.735 1.00 89.56 88 VAL A O 1
ATOM 691 N N . THR A 1 89 ? -1.537 -5.386 9.780 1.00 86.12 89 THR A N 1
ATOM 692 C CA . THR A 1 89 ? -2.489 -4.506 10.473 1.00 86.12 89 THR A CA 1
ATOM 693 C C . THR A 1 89 ? -3.924 -4.801 10.055 1.00 86.12 89 THR A C 1
ATOM 695 O O . THR A 1 89 ? -4.787 -4.895 10.925 1.00 86.12 89 THR A O 1
ATOM 698 N N . PHE A 1 90 ? -4.182 -5.044 8.767 1.00 87.06 90 PHE A N 1
ATOM 699 C CA . PHE A 1 90 ? -5.498 -5.446 8.274 1.00 87.06 90 PHE A CA 1
ATOM 700 C C . PHE A 1 90 ? -5.987 -6.760 8.901 1.00 87.06 90 PHE A C 1
ATOM 702 O O . PHE A 1 90 ? -7.146 -6.848 9.320 1.00 87.06 90 PHE A O 1
ATOM 709 N N . ALA A 1 91 ? -5.116 -7.766 9.017 1.00 86.44 91 ALA A N 1
ATOM 710 C CA . ALA A 1 91 ? -5.447 -9.043 9.645 1.00 86.44 91 ALA A CA 1
ATOM 711 C C . ALA A 1 91 ? -5.794 -8.866 11.131 1.00 86.44 91 ALA A C 1
ATOM 713 O O . ALA A 1 91 ? -6.835 -9.345 11.583 1.00 86.44 91 ALA A O 1
ATOM 714 N N . VAL A 1 92 ? -4.970 -8.118 11.876 1.00 85.25 92 VAL A N 1
ATOM 715 C CA . VAL A 1 92 ? -5.223 -7.812 13.292 1.00 85.25 92 VAL A CA 1
ATOM 716 C C . VAL A 1 92 ? -6.551 -7.074 13.455 1.00 85.25 92 VAL A C 1
ATOM 718 O O . VAL A 1 92 ? -7.368 -7.471 14.284 1.00 85.25 92 VAL A O 1
ATOM 721 N N . TYR A 1 93 ? -6.796 -6.045 12.640 1.00 80.62 93 TYR A N 1
ATOM 722 C CA . TYR A 1 93 ? -8.012 -5.234 12.713 1.00 80.62 93 TYR A CA 1
ATOM 723 C C . TYR A 1 93 ? -9.265 -6.047 12.373 1.00 80.62 93 TYR A C 1
ATOM 725 O O . TYR A 1 93 ? -10.282 -5.919 13.051 1.00 80.62 93 TYR A O 1
ATOM 733 N N . SER A 1 94 ? -9.182 -6.934 11.376 1.00 81.19 94 SER A N 1
ATOM 734 C CA . SER A 1 94 ? -10.284 -7.819 10.982 1.00 81.19 94 SER A CA 1
ATOM 735 C C . SER A 1 94 ? -10.637 -8.806 12.098 1.00 81.19 94 SER A C 1
ATOM 737 O O . SER A 1 94 ? -11.805 -8.930 12.455 1.00 81.19 94 SER A O 1
ATOM 739 N N . VAL A 1 95 ? -9.642 -9.449 12.720 1.00 80.88 95 VAL A N 1
ATOM 740 C CA . VAL A 1 95 ? -9.871 -10.343 13.873 1.00 80.88 95 VAL A CA 1
ATOM 741 C C . VAL A 1 95 ? -10.509 -9.586 15.042 1.00 80.88 95 VAL A C 1
ATOM 743 O O . VAL A 1 95 ? -11.392 -10.114 15.719 1.00 80.88 95 VAL A O 1
ATOM 746 N N . TRP A 1 96 ? -10.089 -8.342 15.273 1.00 72.38 96 TRP A N 1
ATOM 747 C CA . TRP A 1 96 ? -10.624 -7.498 16.340 1.00 72.38 96 TRP A CA 1
ATOM 748 C C . TRP A 1 96 ? -12.083 -7.092 16.097 1.00 72.38 96 TRP A C 1
ATOM 750 O O . TRP A 1 96 ? -12.908 -7.228 16.999 1.00 72.38 96 TRP A O 1
ATOM 760 N N . LEU A 1 97 ? -12.423 -6.671 14.872 1.00 69.38 97 LEU A N 1
ATOM 761 C CA . LEU A 1 97 ? -13.795 -6.311 14.494 1.00 69.38 97 LEU A CA 1
ATOM 762 C C . LEU A 1 97 ? -14.755 -7.500 14.661 1.00 69.38 97 LEU A C 1
ATOM 764 O O . LEU A 1 97 ? -15.863 -7.341 15.173 1.00 69.38 97 LEU A O 1
ATOM 768 N N . TRP A 1 98 ? -14.311 -8.699 14.270 1.00 65.25 98 TRP A N 1
ATOM 769 C CA . TRP A 1 98 ? -15.101 -9.931 14.356 1.00 65.25 98 TRP A CA 1
ATOM 770 C C . TRP A 1 98 ? -15.359 -10.398 15.791 1.00 65.25 98 TRP A C 1
ATOM 772 O O . TRP A 1 98 ? -16.376 -11.039 16.047 1.00 65.25 98 TRP A O 1
ATOM 782 N N . LYS A 1 99 ? -14.491 -10.052 16.751 1.00 66.38 99 LYS A N 1
ATOM 783 C CA . LYS A 1 99 ? -14.714 -10.364 18.172 1.00 66.38 99 LYS A CA 1
ATOM 784 C C . LYS A 1 99 ? -15.807 -9.512 18.826 1.00 66.38 99 LYS A C 1
ATOM 786 O O . LYS A 1 99 ? -16.140 -9.760 19.981 1.00 66.38 99 LYS A O 1
ATOM 791 N N . GLY A 1 100 ? -16.369 -8.517 18.134 1.00 55.41 100 GLY A N 1
ATOM 792 C CA . GLY A 1 100 ? -17.446 -7.674 18.668 1.00 55.41 100 GLY A CA 1
ATOM 793 C C . GLY A 1 100 ? -17.019 -6.765 19.828 1.00 55.41 100 GLY A C 1
ATOM 794 O O . GLY A 1 100 ? -17.830 -6.003 20.358 1.00 55.41 100 GLY A O 1
ATOM 795 N N . GLU A 1 101 ? -15.740 -6.790 20.205 1.00 56.50 101 GLU A N 1
ATOM 796 C CA . GLU A 1 101 ? -15.140 -5.796 21.077 1.00 56.50 101 GLU A CA 1
ATOM 797 C C . GLU A 1 101 ? -14.933 -4.530 20.247 1.00 56.50 101 GLU A C 1
ATOM 799 O O . GLU A 1 101 ? -13.907 -4.344 19.603 1.00 56.50 101 GLU A O 1
ATOM 804 N N . GLY A 1 102 ? -15.943 -3.656 20.204 1.00 53.78 102 GLY A N 1
ATOM 805 C CA . GLY A 1 102 ? -15.766 -2.325 19.623 1.00 53.78 102 GLY A CA 1
ATOM 806 C C . GLY A 1 102 ? -14.526 -1.656 20.225 1.00 53.78 102 GLY A C 1
ATOM 807 O O . GLY A 1 102 ? -14.257 -1.863 21.409 1.00 53.78 102 GLY A O 1
ATOM 808 N N . CYS A 1 103 ? -13.782 -0.883 19.421 1.00 51.00 103 CYS A N 1
ATOM 809 C CA . CYS A 1 103 ? -12.556 -0.149 19.781 1.00 51.00 103 CYS A CA 1
ATOM 810 C C . CYS A 1 103 ? -12.754 0.859 20.923 1.00 51.00 103 CYS A C 1
ATOM 812 O O . CYS A 1 103 ? -12.569 2.058 20.753 1.00 51.00 103 CYS A O 1
ATOM 814 N N . ALA A 1 104 ? -13.116 0.392 22.110 1.00 53.84 104 ALA A N 1
ATOM 815 C CA . ALA A 1 104 ? -12.787 1.064 23.338 1.00 53.84 104 ALA A CA 1
ATOM 816 C C . ALA A 1 104 ? -11.331 0.699 23.596 1.00 53.84 104 ALA A C 1
ATOM 818 O O . ALA A 1 104 ? -11.013 -0.405 24.046 1.00 53.84 104 ALA A O 1
ATOM 819 N N . THR A 1 105 ? -10.445 1.629 23.256 1.00 49.06 105 THR A N 1
ATOM 820 C CA . THR A 1 105 ? -9.072 1.620 23.764 1.00 49.06 105 THR A CA 1
ATOM 821 C C . THR A 1 105 ? -9.080 1.311 25.276 1.00 49.06 105 THR A C 1
ATOM 823 O O . THR A 1 105 ? -10.057 1.641 25.959 1.00 49.06 105 THR A O 1
ATOM 826 N N . PRO A 1 106 ? -8.028 0.698 25.844 1.00 56.03 106 PRO A N 1
ATOM 827 C CA . PRO A 1 106 ? -7.972 0.411 27.283 1.00 56.03 106 PRO A CA 1
ATOM 828 C C . PRO A 1 106 ? -8.302 1.648 28.138 1.00 56.03 106 PRO A C 1
ATOM 830 O O . PRO A 1 106 ? -9.113 1.576 29.055 1.00 56.03 106 PRO A O 1
ATOM 833 N N . TRP A 1 107 ? -7.816 2.821 27.715 1.00 51.81 107 TRP A N 1
ATOM 834 C CA . TRP A 1 107 ? -8.151 4.129 28.290 1.00 51.81 107 TRP A CA 1
ATOM 835 C C . TRP A 1 107 ? -9.662 4.450 28.276 1.00 51.81 107 TRP A C 1
ATOM 837 O O . TRP A 1 107 ? -10.194 4.968 29.261 1.00 51.81 107 TRP A O 1
ATOM 847 N N . GLN A 1 108 ? -10.381 4.149 27.190 1.00 54.09 108 GLN A N 1
ATOM 848 C CA . GLN A 1 108 ? -11.837 4.329 27.130 1.00 54.09 108 GLN A CA 1
ATOM 849 C C . GLN A 1 108 ? -12.577 3.350 28.043 1.00 54.09 108 GLN A C 1
ATOM 851 O O . GLN A 1 108 ? -13.548 3.760 28.684 1.00 54.09 108 GLN A O 1
ATOM 856 N N . LYS A 1 109 ? -12.128 2.088 28.132 1.00 60.53 109 LYS A N 1
ATOM 857 C CA . LYS A 1 109 ? -12.699 1.104 29.070 1.00 60.53 109 LYS A CA 1
ATOM 858 C C . LYS A 1 109 ? -12.499 1.571 30.524 1.00 60.53 109 LYS A C 1
ATOM 860 O O . LYS A 1 109 ? -13.464 1.584 31.288 1.00 60.53 109 LYS A O 1
ATOM 865 N N . ASP A 1 110 ? -11.313 2.074 30.867 1.00 60.22 110 ASP A N 1
ATOM 866 C CA . ASP A 1 110 ? -10.981 2.562 32.213 1.00 60.22 110 ASP A CA 1
ATOM 867 C C . ASP A 1 110 ? -11.774 3.811 32.617 1.00 60.22 110 ASP A C 1
ATOM 869 O O . ASP A 1 110 ? -12.262 3.915 33.746 1.00 60.22 110 ASP A O 1
ATOM 873 N N . ASN A 1 111 ? -11.961 4.761 31.698 1.00 56.97 111 ASN A N 1
ATOM 874 C CA . ASN A 1 111 ? -12.735 5.970 31.980 1.00 56.97 111 ASN A CA 1
ATOM 875 C C . ASN A 1 111 ? -14.234 5.696 32.132 1.00 56.97 111 ASN A C 1
ATOM 877 O O . ASN A 1 111 ? -14.883 6.296 32.993 1.00 56.97 111 ASN A O 1
ATOM 881 N N . LEU A 1 112 ? -14.786 4.762 31.353 1.00 61.59 112 LEU A N 1
ATOM 882 C CA . LEU A 1 112 ? -16.163 4.301 31.531 1.00 61.59 112 LEU A CA 1
ATOM 883 C C . LEU A 1 112 ? -16.350 3.610 32.886 1.00 61.59 112 LEU A C 1
ATOM 885 O O . LEU A 1 112 ? -17.347 3.871 33.561 1.00 61.59 112 LEU A O 1
ATOM 889 N N . LEU A 1 113 ? -15.381 2.798 33.317 1.00 63.81 113 LEU A N 1
ATOM 890 C CA . LEU A 1 113 ? -15.411 2.141 34.623 1.00 63.81 113 LEU A CA 1
ATOM 891 C C . LEU A 1 113 ? -15.357 3.162 35.773 1.00 63.81 113 LEU A C 1
ATOM 893 O O . LEU A 1 113 ? -16.156 3.087 36.707 1.00 63.81 113 LEU A O 1
ATOM 897 N N . ARG A 1 114 ? -14.477 4.169 35.681 1.00 61.09 114 ARG A N 1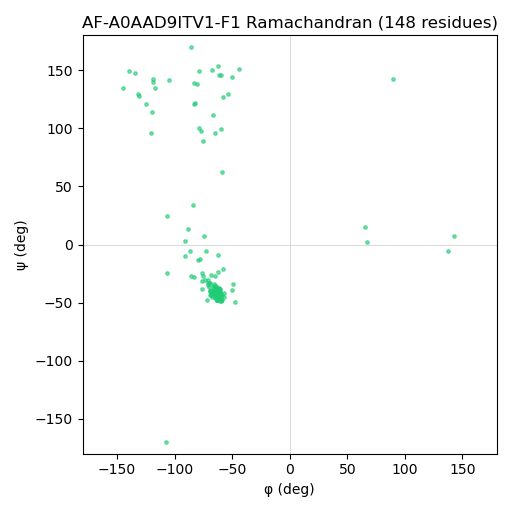
ATOM 898 C CA . ARG A 1 114 ? -14.387 5.257 36.673 1.00 61.09 114 ARG A CA 1
ATOM 899 C C . ARG A 1 114 ? -15.676 6.070 36.772 1.00 61.09 114 ARG A C 1
ATOM 901 O O . ARG A 1 114 ? -16.096 6.401 37.877 1.00 61.09 114 ARG A O 1
ATOM 908 N N . LEU A 1 115 ? -16.319 6.367 35.643 1.00 61.38 115 LEU A N 1
ATOM 909 C CA . LEU A 1 115 ? -17.592 7.096 35.610 1.00 61.38 115 LEU A CA 1
ATOM 910 C C . LEU A 1 115 ? -18.768 6.267 36.154 1.00 61.38 115 LEU A C 1
ATOM 912 O O . LEU A 1 115 ? -19.680 6.816 36.768 1.00 61.38 115 LEU A O 1
ATOM 916 N N . GLN A 1 116 ? -18.760 4.948 35.956 1.00 61.16 116 GLN A N 1
ATOM 917 C CA . GLN A 1 116 ? -19.743 4.042 36.564 1.00 61.16 116 GLN A CA 1
ATOM 918 C C . GLN A 1 116 ? -19.564 3.977 38.090 1.00 61.16 116 GLN A C 1
ATOM 920 O O . GLN A 1 116 ? -20.538 4.087 38.835 1.00 61.16 116 GLN A O 1
ATOM 925 N N . LEU A 1 117 ? -18.316 3.890 38.562 1.00 61.38 117 LEU A N 1
ATOM 926 C CA . LEU A 1 117 ? -17.980 3.878 39.989 1.00 61.38 117 LEU A CA 1
ATOM 927 C C . LEU A 1 117 ? -18.312 5.205 40.688 1.00 61.38 117 LEU A C 1
ATOM 929 O O . LEU A 1 117 ? -18.829 5.189 41.805 1.00 61.38 117 LEU A O 1
ATOM 933 N N . SER A 1 118 ? -18.090 6.353 40.039 1.00 58.88 118 SER A N 1
ATOM 934 C CA . SER A 1 118 ? -18.458 7.658 40.604 1.00 58.88 118 SER A CA 1
ATOM 935 C C . SER A 1 118 ? -19.973 7.860 40.680 1.00 58.88 118 SER A C 1
ATOM 937 O O . SER A 1 118 ? -20.461 8.463 41.631 1.00 58.88 118 SER A O 1
ATOM 939 N N . ARG A 1 119 ? -20.735 7.299 39.732 1.00 56.38 119 ARG A N 1
ATOM 940 C CA . ARG A 1 119 ? -22.205 7.350 39.725 1.00 56.38 119 ARG A CA 1
ATOM 941 C C . ARG A 1 119 ? -22.852 6.390 40.729 1.00 56.38 119 ARG A C 1
ATOM 943 O O . ARG A 1 119 ? -23.972 6.640 41.164 1.00 56.38 119 ARG A O 1
ATOM 950 N N . SER A 1 120 ? -22.158 5.316 41.111 1.00 52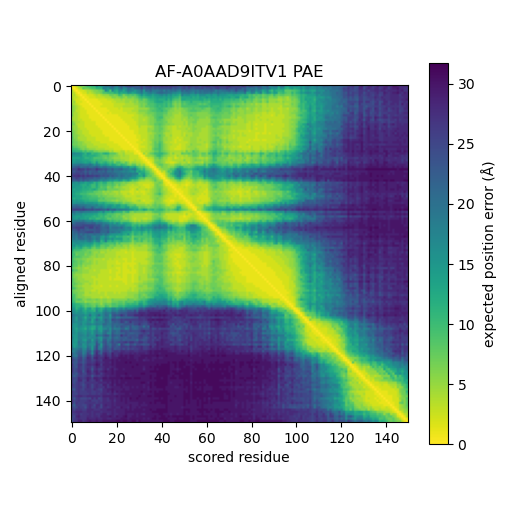.28 120 SER A N 1
ATOM 951 C CA . SER A 1 120 ? -22.611 4.367 42.139 1.00 52.28 120 SER A CA 1
ATOM 952 C C . SER A 1 120 ? -22.382 4.863 43.570 1.00 52.28 120 SER A C 1
ATOM 954 O O . SER A 1 120 ? -22.923 4.279 44.514 1.00 52.28 120 SER A O 1
ATOM 956 N N . ARG A 1 121 ? -21.589 5.922 43.768 1.00 52.88 121 ARG A N 1
ATOM 957 C CA . ARG A 1 121 ? -21.420 6.532 45.086 1.00 52.88 121 ARG A CA 1
ATOM 958 C C . ARG A 1 121 ? -22.668 7.370 45.382 1.00 52.88 121 ARG A C 1
ATOM 960 O O . ARG A 1 121 ? -22.796 8.493 44.902 1.00 52.88 121 ARG A O 1
ATOM 967 N N . LYS A 1 122 ? -23.615 6.808 46.147 1.00 53.84 122 LYS A N 1
ATOM 968 C CA . LYS A 1 122 ? -24.697 7.598 46.758 1.00 53.84 122 LYS A CA 1
ATOM 969 C C . LYS A 1 122 ? -24.039 8.745 47.540 1.00 53.84 122 LYS A C 1
ATOM 971 O O . LYS A 1 122 ? -23.111 8.454 48.299 1.00 53.84 122 LYS A O 1
ATOM 976 N N . PRO A 1 123 ? -24.465 10.007 47.356 1.00 51.94 123 PRO A N 1
ATOM 977 C CA . PRO A 1 123 ? -23.948 11.095 48.171 1.00 51.94 123 PRO A CA 1
ATOM 978 C C . PRO A 1 123 ? -24.242 10.750 49.628 1.00 51.94 123 PRO A C 1
ATOM 980 O O . PRO A 1 123 ? -25.373 10.396 49.971 1.00 51.94 123 PRO A O 1
ATOM 983 N N . THR A 1 124 ? -23.215 10.783 50.472 1.00 59.22 124 THR A N 1
ATOM 984 C CA . THR A 1 124 ? -23.410 10.689 51.916 1.00 59.22 124 THR A CA 1
ATOM 985 C C . THR A 1 124 ? -24.300 11.851 52.351 1.00 59.22 124 THR A C 1
ATOM 987 O O . THR A 1 124 ? -24.274 12.932 51.757 1.00 59.22 124 THR A O 1
ATOM 990 N N . GLU A 1 125 ? -25.135 11.619 53.361 1.00 53.00 125 GLU A N 1
ATOM 991 C CA . GLU A 1 125 ? -26.180 12.546 53.821 1.00 53.00 125 GLU A CA 1
ATOM 992 C C . GLU A 1 125 ? -25.643 13.980 54.024 1.00 53.00 125 GLU A C 1
ATOM 994 O O . GLU A 1 125 ? -26.294 14.963 53.662 1.00 53.00 125 GLU A O 1
ATOM 999 N N . GLU A 1 126 ? -24.383 14.088 54.452 1.00 51.69 126 GLU A N 1
ATOM 1000 C CA . GLU A 1 126 ? -23.641 15.331 54.658 1.00 51.69 126 GLU A CA 1
ATOM 1001 C C . GLU A 1 126 ? -23.368 16.146 53.370 1.00 51.69 126 GLU A C 1
ATOM 1003 O O . GLU A 1 126 ? -23.418 17.379 53.392 1.00 51.69 126 GLU A O 1
ATOM 1008 N N . GLU A 1 127 ? -23.119 15.495 52.227 1.00 53.22 127 GLU A N 1
ATOM 1009 C CA . GLU A 1 127 ? -22.906 16.172 50.936 1.00 53.22 127 GLU A CA 1
ATOM 1010 C C . GLU A 1 127 ? -24.225 16.664 50.324 1.00 53.22 127 GLU A C 1
ATOM 1012 O O . GLU A 1 127 ? -24.258 17.724 49.690 1.00 53.22 127 GLU A O 1
ATOM 1017 N N . SER A 1 128 ? -25.335 15.958 50.576 1.00 54.44 128 SER A N 1
ATOM 1018 C CA . SER A 1 128 ? -26.670 16.373 50.118 1.00 54.44 128 SER A CA 1
ATOM 1019 C C . SER A 1 128 ? -27.122 17.683 50.777 1.00 54.44 128 SER A C 1
ATOM 1021 O O . SER A 1 128 ? -27.651 18.575 50.108 1.00 54.44 128 SER A O 1
ATOM 1023 N N . ILE A 1 129 ? -26.818 17.848 52.071 1.00 54.69 129 ILE A N 1
ATOM 1024 C CA . ILE A 1 129 ? -27.152 19.044 52.852 1.00 54.69 129 ILE A CA 1
ATOM 1025 C C . ILE A 1 129 ? -26.316 20.240 52.378 1.00 54.69 129 ILE A C 1
ATOM 1027 O O . ILE A 1 129 ? -26.843 21.346 52.229 1.00 54.69 129 ILE A O 1
ATOM 1031 N N . LYS A 1 130 ? -25.026 20.030 52.074 1.00 55.84 130 LYS A N 1
ATOM 1032 C CA . LYS A 1 130 ? -24.147 21.079 51.529 1.00 55.84 130 LYS A CA 1
ATOM 1033 C C . LYS A 1 130 ? -24.608 21.533 50.138 1.00 55.84 130 LYS A C 1
ATOM 1035 O O . LYS A 1 130 ? -24.709 22.736 49.904 1.00 55.84 130 LYS A O 1
ATOM 1040 N N . PHE A 1 131 ? -24.989 20.607 49.253 1.00 54.34 131 PHE A N 1
ATOM 1041 C CA . PHE A 1 131 ? -25.543 20.942 47.932 1.00 54.34 131 PHE A CA 1
ATOM 1042 C C . PHE A 1 131 ? -26.906 21.648 48.011 1.00 54.34 131 PHE A C 1
ATOM 1044 O O . PHE A 1 131 ? -27.168 22.567 47.231 1.00 54.34 131 PHE A O 1
ATOM 1051 N N . GLY A 1 132 ? -27.761 21.261 48.963 1.00 56.38 132 GLY A N 1
ATOM 1052 C CA . GLY A 1 132 ? -29.036 21.929 49.229 1.00 56.38 132 GLY A CA 1
ATOM 1053 C C . GLY A 1 132 ? -28.851 23.377 49.691 1.00 56.38 132 GLY A C 1
ATOM 1054 O O . GLY A 1 132 ? -29.492 24.281 49.155 1.00 56.38 132 GLY A O 1
ATOM 1055 N N . ARG A 1 133 ? -27.912 23.617 50.618 1.00 57.94 133 ARG A N 1
ATOM 1056 C CA . ARG A 1 133 ? -27.563 24.967 51.093 1.00 57.94 133 ARG A CA 1
ATOM 1057 C C . ARG A 1 133 ? -26.959 25.839 49.993 1.00 57.94 133 ARG A C 1
ATOM 1059 O O . ARG A 1 133 ? -27.321 27.009 49.892 1.00 57.94 133 ARG A O 1
ATOM 1066 N N . LEU A 1 134 ? -26.104 25.278 49.135 1.00 59.12 134 LEU A N 1
ATOM 1067 C CA . LEU A 1 134 ? -25.505 26.019 48.020 1.00 59.12 134 LEU A CA 1
ATOM 1068 C C . LEU A 1 134 ? -26.554 26.437 46.972 1.00 59.12 134 LEU A C 1
ATOM 1070 O O . LEU A 1 134 ? -26.517 27.561 46.476 1.00 59.12 134 LEU A O 1
ATOM 1074 N N . LYS A 1 135 ? -27.528 25.563 46.673 1.00 60.94 135 LYS A N 1
ATOM 1075 C CA . LYS A 1 135 ? -28.656 25.889 45.781 1.00 60.94 135 LYS A CA 1
ATOM 1076 C C . LYS A 1 135 ? -29.568 26.965 46.371 1.00 60.94 135 LYS A C 1
ATOM 1078 O O . LYS A 1 135 ? -29.988 27.859 45.641 1.00 60.94 135 LYS A O 1
ATOM 1083 N N . TRP A 1 136 ? -29.834 26.912 47.676 1.00 62.97 136 TRP A N 1
ATOM 1084 C CA . TRP A 1 136 ? -30.621 27.934 48.373 1.00 62.97 136 TRP A CA 1
ATOM 1085 C C . TRP A 1 136 ? -29.935 29.302 48.375 1.00 62.97 136 TRP A C 1
ATOM 1087 O O . TRP A 1 136 ? -30.595 30.309 48.121 1.00 62.97 136 TRP A O 1
ATOM 1097 N N . LEU A 1 137 ? -28.616 29.339 48.592 1.00 64.75 137 LEU A N 1
ATOM 1098 C CA . LEU A 1 137 ? -27.812 30.563 48.517 1.00 64.75 137 LEU A CA 1
ATOM 1099 C C . LEU A 1 137 ? -27.779 31.148 47.100 1.00 64.75 137 LEU A C 1
ATOM 1101 O O . LEU A 1 137 ? -27.946 32.351 46.928 1.00 64.75 137 LEU A O 1
ATOM 1105 N N . ALA A 1 138 ? -27.634 30.308 46.073 1.00 61.97 138 ALA A N 1
ATOM 1106 C CA . ALA A 1 138 ? -27.683 30.754 44.681 1.00 61.97 138 ALA A CA 1
ATOM 1107 C C . ALA A 1 138 ? -29.070 31.300 44.290 1.00 61.97 138 ALA A C 1
ATOM 1109 O O . ALA A 1 138 ? -29.162 32.296 43.574 1.00 61.97 138 ALA A O 1
ATOM 1110 N N . PHE A 1 139 ? -30.147 30.685 44.787 1.00 64.69 139 PHE A N 1
ATOM 1111 C CA . PHE A 1 139 ? -31.516 31.146 44.552 1.00 64.69 139 PHE A CA 1
ATOM 1112 C C . PHE A 1 139 ? -31.809 32.480 45.255 1.00 64.69 139 PHE A C 1
ATOM 1114 O O . PHE A 1 139 ? -32.342 33.396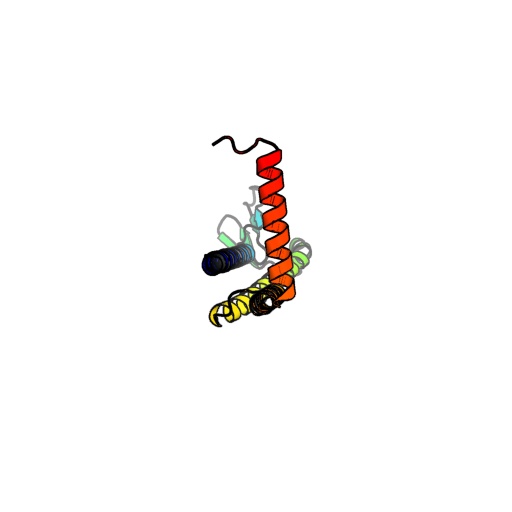 44.635 1.00 64.69 139 PHE A O 1
ATOM 1121 N N . THR A 1 140 ? -31.387 32.643 46.513 1.00 66.56 140 THR A N 1
ATOM 1122 C CA . THR A 1 140 ? -31.534 33.921 47.236 1.00 66.56 140 THR A CA 1
ATOM 1123 C C . THR A 1 140 ? -30.697 35.036 46.616 1.00 66.56 140 THR A C 1
ATOM 1125 O O . THR A 1 140 ? -31.205 36.141 46.440 1.00 66.56 140 THR A O 1
ATOM 1128 N N . LEU A 1 141 ? -29.460 34.753 46.195 1.00 63.50 141 LEU A N 1
ATOM 1129 C CA . LEU A 1 141 ? -28.630 35.724 45.475 1.00 63.50 141 LEU A CA 1
ATOM 1130 C C . LEU A 1 141 ? -29.264 36.156 44.145 1.00 63.50 141 LEU A C 1
ATOM 1132 O O . LEU A 1 141 ? -29.198 37.334 43.804 1.00 63.50 141 LEU A O 1
ATOM 1136 N N . ALA A 1 142 ? -29.923 35.244 43.425 1.00 57.97 142 ALA A N 1
ATOM 1137 C CA . ALA A 1 142 ? -30.597 35.564 42.166 1.00 57.97 142 ALA A CA 1
ATOM 1138 C C . ALA A 1 142 ? -31.872 36.414 42.343 1.00 57.97 142 ALA A C 1
ATOM 1140 O O . ALA A 1 142 ? -32.200 37.216 41.463 1.00 57.97 142 ALA A O 1
ATOM 1141 N N . ILE A 1 143 ? -32.575 36.269 43.473 1.00 61.41 143 ILE A N 1
ATOM 1142 C CA . ILE A 1 143 ? -33.714 37.124 43.841 1.00 61.41 143 ILE A CA 1
ATOM 1143 C C . ILE A 1 143 ? -33.223 38.522 44.236 1.00 61.41 143 ILE A C 1
ATOM 1145 O O . ILE A 1 143 ? -33.730 39.520 43.728 1.00 61.41 143 ILE A O 1
ATOM 1149 N N . ILE A 1 144 ? -32.198 38.605 45.090 1.00 65.06 144 ILE A N 1
ATOM 1150 C CA . ILE A 1 144 ? -31.646 39.885 45.564 1.00 65.06 144 ILE A CA 1
ATOM 1151 C C . ILE A 1 144 ? -30.995 40.669 44.415 1.00 65.06 144 ILE A C 1
ATOM 1153 O O . ILE A 1 144 ? -31.098 41.891 44.369 1.00 65.06 144 ILE A O 1
ATOM 1157 N N . SER A 1 145 ? -30.388 39.988 43.436 1.00 63.34 145 SER A N 1
ATOM 1158 C CA . SER A 1 145 ? -29.812 40.637 42.252 1.00 63.34 145 SER A CA 1
ATOM 1159 C C . SER A 1 145 ? -30.857 41.129 41.236 1.00 63.34 145 SER A C 1
ATOM 1161 O O . SER A 1 145 ? -30.483 41.498 40.123 1.00 63.34 145 SER A O 1
ATOM 1163 N N . GLY A 1 146 ? -32.158 41.075 41.553 1.00 48.38 146 GLY A N 1
ATOM 1164 C CA . GLY A 1 146 ? -33.237 41.611 40.716 1.00 48.38 146 GLY A CA 1
ATOM 1165 C C . GLY A 1 146 ? -33.426 40.906 39.369 1.00 48.38 146 GLY A C 1
ATOM 1166 O O . GLY A 1 146 ? -34.095 41.449 38.491 1.00 48.38 146 GLY A O 1
ATOM 1167 N N . LYS A 1 147 ? -32.848 39.709 39.179 1.00 47.38 147 LYS A N 1
ATOM 1168 C CA . LYS A 1 147 ? -32.946 38.955 37.915 1.00 47.38 147 LYS A CA 1
ATOM 1169 C C . LYS A 1 147 ? -34.282 38.233 37.735 1.00 47.38 147 LYS A C 1
ATOM 1171 O O . LYS A 1 147 ? -34.582 37.807 36.626 1.00 47.38 147 LYS A O 1
ATOM 1176 N N . TYR A 1 148 ? -35.084 38.142 38.792 1.00 47.03 148 TYR A N 1
ATOM 1177 C CA . TYR A 1 148 ? -36.453 37.643 38.745 1.00 47.03 148 TYR A CA 1
ATOM 1178 C C . TYR A 1 148 ? -37.393 38.749 39.233 1.00 47.03 148 TYR A C 1
ATOM 1180 O O . TYR A 1 148 ? -37.569 38.939 40.434 1.00 47.03 148 TYR A O 1
ATOM 1188 N N . ARG A 1 149 ? -37.970 39.510 38.295 1.00 44.59 149 ARG A N 1
ATOM 1189 C CA . ARG A 1 149 ? -39.228 40.225 38.544 1.00 44.59 149 ARG A CA 1
ATOM 1190 C C . ARG A 1 149 ? -40.352 39.219 38.301 1.00 44.59 149 ARG A C 1
ATOM 1192 O O . ARG A 1 149 ? -40.393 38.639 37.217 1.00 44.59 149 ARG A O 1
ATOM 1199 N N . PHE A 1 150 ? -41.173 38.975 39.320 1.00 47.88 150 PHE A N 1
ATOM 1200 C CA . PHE A 1 150 ? -42.491 38.364 39.136 1.00 47.88 150 PHE A CA 1
ATOM 1201 C C . PHE A 1 150 ? -43.401 39.323 38.365 1.00 47.88 150 PHE A C 1
ATOM 1203 O O . PHE A 1 150 ? -43.222 40.553 38.540 1.00 47.88 150 PHE A O 1
#

Mean predicted aligned error: 16.46 Å

Secondary structure (DSSP, 8-state):
-HHHHHHHHHHHHHHHHHHHHHHHHHHHH-S-SEE----TT--EEE-SSEEEETTTEEEETT-TT-HHHHHHHHHHHHHHHHHHHHHHHHHHHHHHHHTT-----HHHHHHHHHHHHHHHSPPPHHHHHHHHHHHHHHHHHHHHTT----

InterPro domains:
  IPR004031 PMP-22/EMP/MP20/Claudin [PF00822] (15-94)

pLDDT: mean 71.12, std 13.6, range [44.59, 91.81]

Sequence (150 aa):
MMRDTNLILNWSSYLIHCLVLVMLIFSFCMPYWYISELSVDGGEIAGLWARCHVGGSCRPVHDTLDPMSVKLKPVQALMTLSLILCLVTFAVYSVWLWKGEGCATPWQKDNLLRLQLSRSRKPTEEESIKFGRLKWLAFTLAIISGKYRF

Organism: NCBI:txid53620

Foldseek 3Di:
DVVVVLVVVLVVVLVVLVVVLVVLVCLQPDQQPDWDDQDPQAIWGGHLFWIDGPPDDIDGLPPPPDPVSVVSVVVNVVSVVVSVVSVVVSVVSVVCVVVVPRPPDPVNVVVVVVVVVVVPPDPDPVVVVVVVVVVVVVVVVCVVVVVDDD

Solvent-accessible surface area (backbone atoms only — not comparable to full-atom values): 8629 Å² total; per-residue (Å²): 110,79,69,58,55,54,51,52,54,52,52,52,53,50,52,51,52,52,51,51,51,51,51,49,51,50,60,60,72,40,40,78,77,39,70,52,72,78,47,98,87,47,25,40,32,29,26,75,58,35,34,30,45,65,87,80,54,71,46,67,44,77,52,90,83,43,80,66,33,69,71,42,48,65,54,49,51,51,53,50,52,53,51,51,54,51,51,52,52,50,52,54,50,50,57,42,61,72,67,67,60,68,91,58,49,70,69,52,52,52,50,54,51,52,54,52,55,59,68,66,53,72,74,53,75,72,56,52,53,53,54,51,52,52,51,51,51,53,52,52,50,42,49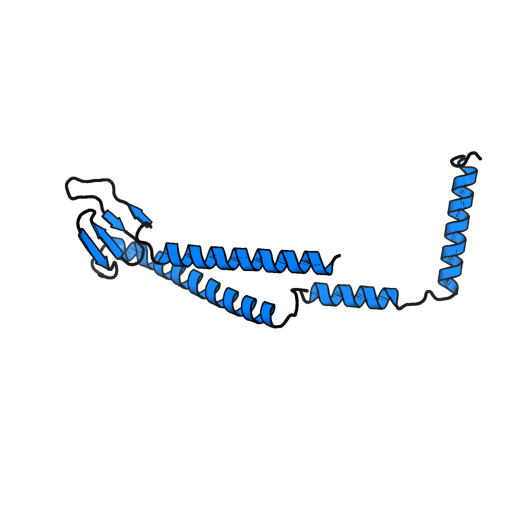,74,68,61,76,60,78,131

Nearest PDB structures (foldseek):
  8oyv-assembly1_A  TM=5.321E-01  e=7.944E-01  synthetic construct
  6jpa-assembly1_E  TM=4.802E-01  e=5.052E-01  Oryctolagus cuniculus

Radius of gyration: 31.95 Å; Cα contacts (8 Å, |Δi|>4): 99; chains: 1; bounding box: 65×52×87 Å